Protein AF-R9K410-F1 (afdb_monomer_lite)

Radius of gyration: 16.53 Å; chains: 1; bounding box: 40×26×45 Å

Structure (mmCIF, N/CA/C/O backbone):
data_AF-R9K410-F1
#
_entry.id   AF-R9K410-F1
#
loop_
_atom_site.group_PDB
_atom_site.id
_atom_site.type_symbol
_atom_site.label_atom_id
_atom_site.label_alt_id
_atom_site.label_comp_id
_atom_site.label_asym_id
_atom_site.label_entity_id
_atom_site.label_seq_id
_atom_site.pdbx_PDB_ins_code
_atom_site.Cartn_x
_atom_site.Cartn_y
_atom_site.Cartn_z
_atom_site.occupancy
_atom_site.B_iso_or_equiv
_atom_site.auth_seq_id
_atom_site.auth_comp_id
_atom_site.auth_asym_id
_atom_site.auth_atom_id
_atom_site.pdbx_PDB_model_num
ATOM 1 N N . MET A 1 1 ? -2.614 18.745 -33.930 1.00 62.50 1 MET A N 1
ATOM 2 C CA . MET A 1 1 ? -3.442 18.935 -32.720 1.00 62.50 1 MET A CA 1
ATOM 3 C C . MET A 1 1 ? -3.726 17.546 -32.165 1.00 62.50 1 MET A C 1
ATOM 5 O O . MET A 1 1 ? -4.204 16.726 -32.935 1.00 62.50 1 MET A O 1
ATOM 9 N N . LYS A 1 2 ? -3.304 17.224 -30.933 1.00 68.06 2 LYS A N 1
ATOM 10 C CA . LYS A 1 2 ? -3.598 15.912 -30.330 1.00 68.06 2 LYS A CA 1
ATOM 11 C C . LYS A 1 2 ? -5.010 15.958 -29.753 1.00 68.06 2 LYS A C 1
ATOM 13 O O . LYS A 1 2 ? -5.324 16.885 -29.015 1.00 68.06 2 LYS A O 1
ATOM 18 N N . GLU A 1 3 ? -5.835 14.991 -30.120 1.00 79.81 3 GLU A N 1
ATOM 19 C CA . GLU A 1 3 ? -7.159 14.802 -29.539 1.00 79.81 3 GLU A CA 1
ATOM 20 C C . GLU A 1 3 ? -6.996 14.286 -28.102 1.00 79.81 3 GLU A C 1
ATOM 22 O O . GLU A 1 3 ? -6.251 13.334 -27.861 1.00 79.81 3 GLU A O 1
ATOM 27 N N . ILE A 1 4 ? -7.620 14.960 -27.134 1.00 82.94 4 ILE A N 1
ATOM 28 C CA . ILE A 1 4 ? -7.658 14.524 -25.735 1.00 82.94 4 ILE A CA 1
ATOM 29 C C . ILE A 1 4 ? -9.031 13.899 -25.517 1.00 82.94 4 ILE A C 1
ATOM 31 O O . ILE A 1 4 ? -10.041 14.596 -25.570 1.00 82.94 4 ILE A O 1
ATOM 35 N N . ILE A 1 5 ? -9.059 12.590 -25.273 1.00 85.19 5 ILE A N 1
ATOM 36 C CA . ILE A 1 5 ? -10.281 11.866 -24.922 1.00 85.19 5 ILE A CA 1
ATOM 37 C C . ILE A 1 5 ? -10.369 11.834 -23.394 1.00 85.19 5 ILE A C 1
ATOM 39 O O . ILE A 1 5 ? -9.491 11.277 -22.735 1.00 85.19 5 ILE A O 1
ATOM 43 N N . ALA A 1 6 ? -11.417 12.438 -22.837 1.00 86.12 6 ALA A N 1
ATOM 44 C CA . ALA A 1 6 ? -11.716 12.418 -21.409 1.00 86.12 6 ALA A CA 1
ATOM 45 C C . ALA A 1 6 ? -13.109 11.819 -21.186 1.00 86.12 6 ALA A C 1
ATOM 47 O O . ALA A 1 6 ? -14.043 12.123 -21.925 1.00 86.12 6 ALA A O 1
ATOM 48 N N . TYR A 1 7 ? -13.240 10.976 -20.165 1.00 86.50 7 TYR A N 1
ATOM 49 C CA . TYR A 1 7 ? -14.500 10.348 -19.775 1.00 86.50 7 TYR A CA 1
ATOM 50 C C . TYR A 1 7 ? -14.901 10.823 -18.380 1.00 86.50 7 TYR A C 1
ATOM 52 O O . TYR A 1 7 ? -14.047 10.973 -17.505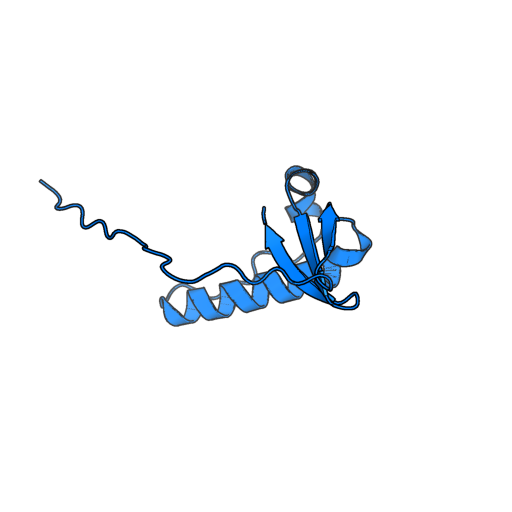 1.00 86.50 7 TYR A O 1
ATOM 60 N N . GLU A 1 8 ? -16.198 11.026 -18.161 1.00 89.00 8 GLU A N 1
ATOM 61 C CA . GLU A 1 8 ? -16.744 11.318 -16.837 1.00 89.00 8 GLU A CA 1
ATOM 62 C C . GLU A 1 8 ? -17.006 10.012 -16.074 1.00 89.00 8 GLU A C 1
ATOM 64 O O . GLU A 1 8 ? -17.685 9.110 -16.570 1.00 89.00 8 GLU A O 1
ATOM 69 N N . MET A 1 9 ? -16.477 9.903 -14.852 1.00 88.44 9 MET A N 1
ATOM 70 C CA . MET A 1 9 ? -16.820 8.812 -13.939 1.00 88.44 9 MET A CA 1
ATOM 71 C C . MET A 1 9 ? -18.011 9.225 -13.073 1.00 88.44 9 MET A C 1
ATOM 73 O O . MET A 1 9 ? -17.882 10.086 -12.208 1.00 88.44 9 MET A O 1
ATOM 77 N N . ILE A 1 10 ? -19.160 8.575 -13.274 1.00 89.25 10 ILE A N 1
ATOM 78 C CA . ILE A 1 10 ? -20.387 8.836 -12.509 1.00 89.25 10 ILE A CA 1
ATOM 79 C C . ILE A 1 10 ? -20.631 7.686 -11.525 1.00 89.25 10 ILE A C 1
ATOM 81 O O . ILE A 1 10 ? -20.822 6.538 -11.930 1.00 89.25 10 ILE A 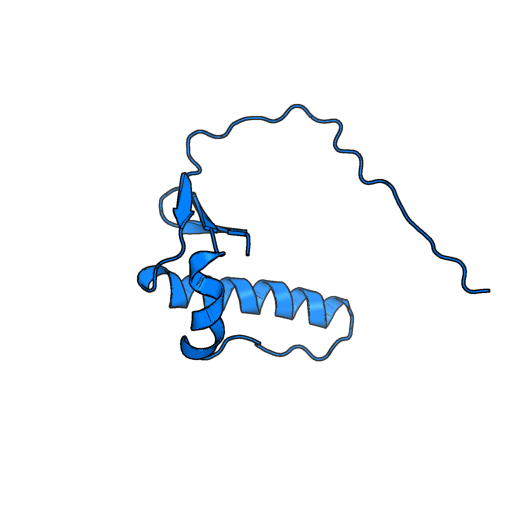O 1
ATOM 85 N N . TYR A 1 11 ? -20.677 7.992 -10.225 1.00 85.12 11 TYR A N 1
ATOM 86 C CA . TYR A 1 11 ? -21.120 7.054 -9.189 1.00 85.12 11 TYR A CA 1
ATOM 87 C C . TYR A 1 11 ? -22.568 7.361 -8.794 1.00 85.12 11 TYR A C 1
ATOM 89 O O . TYR A 1 11 ? -22.848 8.332 -8.100 1.00 85.12 11 TYR A O 1
ATOM 97 N N . ASN A 1 12 ? -23.503 6.526 -9.247 1.00 89.38 12 ASN A N 1
ATOM 98 C CA . ASN A 1 12 ? -24.949 6.729 -9.098 1.00 89.38 12 ASN A CA 1
ATOM 99 C C . ASN A 1 12 ? -25.594 5.848 -8.010 1.00 89.38 12 ASN A C 1
ATOM 101 O O . ASN A 1 12 ? -26.808 5.644 -8.012 1.00 89.38 12 ASN A O 1
ATOM 105 N N . LYS A 1 13 ? -24.793 5.285 -7.099 1.00 88.69 13 LYS A N 1
ATOM 106 C CA . LYS A 1 13 ? -25.275 4.408 -6.024 1.00 88.69 13 LYS A CA 1
ATOM 107 C C . LYS A 1 13 ? -25.307 5.149 -4.690 1.00 88.69 13 LYS A C 1
ATOM 109 O O . LYS A 1 13 ? -24.512 6.049 -4.444 1.00 88.69 13 LYS A O 1
ATOM 114 N N . ALA A 1 14 ? -26.207 4.725 -3.806 1.00 85.56 14 ALA A N 1
ATOM 115 C CA . ALA A 1 14 ? -26.194 5.173 -2.420 1.00 85.56 14 ALA A CA 1
ATOM 116 C C . ALA A 1 14 ? -24.963 4.604 -1.698 1.00 85.56 14 ALA A C 1
ATOM 118 O O . ALA A 1 14 ? -24.713 3.395 -1.754 1.00 85.56 14 ALA A O 1
ATOM 119 N N . LEU A 1 15 ? -24.219 5.466 -1.002 1.00 80.06 15 LEU A N 1
ATOM 120 C CA . LEU A 1 15 ? -23.127 5.040 -0.133 1.00 80.06 15 LEU A CA 1
ATOM 121 C C . LEU A 1 15 ? -23.709 4.249 1.041 1.00 80.06 15 LEU A C 1
ATOM 123 O O . LEU A 1 15 ? -24.499 4.768 1.828 1.00 80.06 15 LEU A O 1
ATOM 127 N N . LYS A 1 16 ? -23.312 2.982 1.161 1.00 80.19 16 LYS A N 1
ATOM 128 C CA . LYS A 1 16 ? -23.564 2.192 2.365 1.00 80.19 16 LYS A CA 1
ATOM 129 C C . LYS A 1 16 ? -22.368 2.362 3.282 1.00 80.19 16 LYS A C 1
ATOM 131 O O . LYS A 1 16 ? -21.283 1.886 2.960 1.00 80.19 16 LYS A O 1
ATOM 136 N N . TYR A 1 17 ? -22.570 3.059 4.393 1.00 74.56 17 TYR A N 1
ATOM 137 C CA . TYR A 1 17 ? -21.551 3.153 5.427 1.00 74.56 17 TYR A CA 1
ATOM 138 C C . TYR A 1 17 ? -21.311 1.767 6.044 1.00 74.56 17 TYR A C 1
ATOM 140 O O . TYR A 1 17 ? -22.259 1.013 6.278 1.00 74.56 17 TYR A O 1
ATOM 148 N N . GLN A 1 18 ? -20.041 1.430 6.253 1.00 78.12 18 GLN A N 1
ATOM 149 C CA . GLN A 1 18 ? -19.597 0.192 6.884 1.00 78.12 18 GLN A CA 1
ATOM 150 C C . GLN A 1 18 ? -18.894 0.559 8.191 1.00 78.12 18 GLN A C 1
ATOM 152 O O . GLN A 1 18 ? -17.862 1.226 8.172 1.00 78.12 18 GLN A O 1
ATOM 157 N N . ASN A 1 19 ? -19.484 0.166 9.324 1.00 82.12 19 ASN A N 1
ATOM 158 C CA . ASN A 1 19 ? -18.976 0.496 10.663 1.00 82.12 19 ASN A CA 1
ATOM 159 C C . ASN A 1 19 ? -17.735 -0.324 11.055 1.00 82.12 19 ASN A C 1
ATOM 161 O O . ASN A 1 19 ? -17.130 -0.060 12.088 1.00 82.12 19 ASN A O 1
ATOM 165 N N . ASP A 1 20 ? -17.397 -1.353 10.284 1.00 90.12 20 ASP A N 1
ATOM 166 C CA . ASP A 1 20 ? -16.322 -2.307 10.554 1.00 90.12 20 ASP A CA 1
ATOM 167 C C . ASP A 1 20 ? -15.013 -1.966 9.829 1.00 90.12 20 ASP A C 1
ATOM 169 O O . ASP A 1 20 ? -14.030 -2.696 9.966 1.00 90.12 20 ASP A O 1
ATOM 173 N N . ILE A 1 21 ? -14.987 -0.845 9.098 1.00 92.69 21 ILE A N 1
ATOM 174 C CA . ILE A 1 21 ? -13.780 -0.293 8.487 1.00 92.69 21 ILE A CA 1
ATOM 175 C C . ILE A 1 21 ? -13.292 0.893 9.316 1.00 92.69 21 ILE A C 1
ATOM 177 O O . ILE A 1 21 ? -13.998 1.890 9.478 1.00 92.69 21 ILE A O 1
ATOM 181 N N . ILE A 1 22 ? -12.051 0.813 9.787 1.00 94.12 22 ILE A N 1
ATOM 182 C CA . ILE A 1 22 ? -11.356 1.924 10.441 1.00 94.12 22 ILE A CA 1
ATOM 183 C C . ILE A 1 22 ? -10.287 2.491 9.512 1.00 94.12 22 ILE A C 1
ATOM 185 O O . ILE A 1 22 ? -9.662 1.760 8.749 1.00 94.12 22 ILE A O 1
ATOM 189 N N . CYS A 1 23 ? -10.075 3.801 9.584 1.00 94.44 23 CYS A N 1
ATOM 190 C CA . CYS A 1 23 ? -9.008 4.490 8.868 1.00 94.44 23 CYS A CA 1
ATOM 191 C C . CYS A 1 23 ? -7.956 4.940 9.881 1.00 94.44 23 CYS A C 1
ATOM 193 O O . CYS A 1 23 ? -8.288 5.654 10.829 1.00 94.44 23 CYS A O 1
ATOM 195 N N . VAL A 1 24 ? -6.710 4.506 9.704 1.00 95.94 24 VAL A N 1
ATOM 196 C CA . VAL A 1 24 ? -5.600 4.809 10.617 1.00 95.94 24 VAL A CA 1
ATOM 197 C C . VAL A 1 24 ? -4.396 5.346 9.842 1.00 95.94 24 VAL A C 1
ATOM 199 O O . VAL A 1 24 ? -4.194 4.949 8.693 1.00 95.94 24 VAL A O 1
ATOM 202 N N . PRO A 1 25 ? -3.581 6.241 10.426 1.00 96.94 25 PRO A N 1
ATOM 203 C CA . PRO A 1 25 ? -2.316 6.631 9.815 1.00 96.94 25 PRO A CA 1
ATOM 204 C C . PRO A 1 25 ? -1.374 5.426 9.710 1.00 96.94 25 PRO A C 1
ATOM 206 O O . PRO A 1 25 ? -1.432 4.487 10.508 1.00 96.94 25 PRO A O 1
ATOM 209 N N . PHE A 1 26 ? -0.488 5.448 8.719 1.00 96.38 26 PHE A N 1
ATOM 210 C CA . PHE A 1 26 ? 0.494 4.391 8.543 1.00 96.38 26 PHE A CA 1
ATOM 211 C C . PHE A 1 26 ? 1.492 4.341 9.709 1.00 96.38 26 PHE A C 1
ATOM 213 O O . PHE A 1 26 ? 2.081 5.344 10.115 1.00 96.38 26 PHE A O 1
ATOM 220 N N . HIS A 1 27 ? 1.770 3.125 10.176 1.00 94.56 27 HIS A N 1
ATOM 221 C CA . HIS A 1 27 ? 2.810 2.833 11.156 1.00 94.56 27 HIS A CA 1
ATOM 222 C C . HIS A 1 27 ? 3.721 1.706 10.665 1.00 94.56 27 HIS A C 1
ATOM 224 O O . HIS A 1 27 ? 3.323 0.855 9.871 1.00 94.56 27 HIS A O 1
ATOM 230 N N . LYS A 1 28 ? 4.963 1.677 11.166 1.00 95.00 28 LYS A N 1
ATOM 231 C CA . LYS A 1 28 ? 5.992 0.713 10.740 1.00 95.00 28 LYS A CA 1
ATOM 232 C C . LYS A 1 28 ? 5.556 -0.750 10.888 1.00 95.00 28 LYS A C 1
ATOM 234 O O . LYS A 1 28 ? 5.996 -1.585 10.104 1.00 95.00 28 LYS A O 1
ATOM 239 N N . GLU A 1 29 ? 4.700 -1.057 11.860 1.00 95.19 29 GLU A N 1
ATOM 240 C CA . GLU A 1 29 ? 4.123 -2.394 12.066 1.00 95.19 29 GLU A CA 1
ATOM 241 C C . GLU A 1 29 ? 3.380 -2.934 10.833 1.00 95.19 29 GLU A C 1
ATOM 243 O O . GLU A 1 29 ? 3.455 -4.128 10.554 1.00 95.19 29 GLU A O 1
ATOM 248 N N . TYR A 1 30 ? 2.778 -2.057 10.024 1.00 95.75 30 TYR A N 1
ATOM 249 C CA . TYR A 1 30 ? 2.060 -2.424 8.801 1.00 95.75 30 TYR A CA 1
ATOM 250 C C . TYR A 1 30 ? 2.969 -2.607 7.581 1.00 95.75 30 TYR A C 1
ATOM 252 O O . TYR A 1 30 ? 2.501 -3.031 6.525 1.00 95.75 30 TYR A O 1
ATOM 260 N N . TRP A 1 31 ? 4.267 -2.295 7.686 1.00 95.94 31 TRP A N 1
ATOM 261 C CA . TRP A 1 31 ? 5.178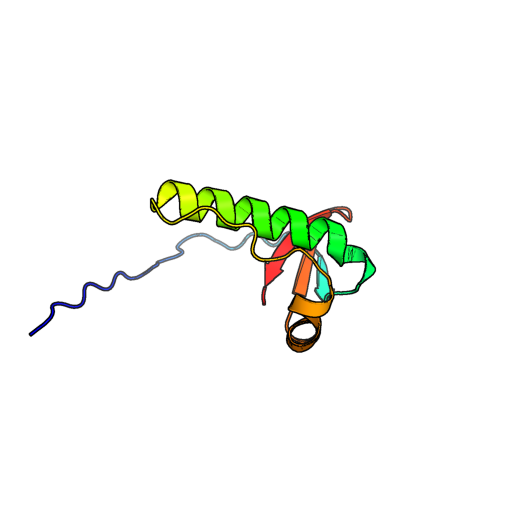 -2.235 6.537 1.00 95.94 31 TRP A CA 1
ATOM 262 C C . TRP A 1 31 ? 5.187 -3.511 5.699 1.00 95.94 31 TRP A C 1
ATOM 264 O O . TRP A 1 31 ? 5.081 -3.445 4.476 1.00 95.94 31 TRP A O 1
ATOM 274 N N . HIS A 1 32 ? 5.325 -4.668 6.345 1.00 96.31 32 HIS A N 1
ATOM 275 C CA . HIS A 1 32 ? 5.496 -5.922 5.620 1.00 96.31 32 HIS A CA 1
ATOM 276 C C . HIS A 1 32 ? 4.245 -6.285 4.806 1.00 96.31 32 HIS A C 1
ATOM 278 O O . HIS A 1 32 ? 4.351 -6.678 3.643 1.00 96.31 32 HIS A O 1
ATOM 284 N N . GLU A 1 33 ? 3.064 -6.100 5.399 1.00 96.75 33 GLU A N 1
ATOM 285 C CA . GLU A 1 33 ? 1.782 -6.351 4.742 1.00 96.75 33 GLU A CA 1
ATOM 286 C C . GLU A 1 33 ? 1.516 -5.326 3.633 1.00 96.75 33 GLU A C 1
ATOM 288 O O . GLU A 1 33 ? 1.233 -5.707 2.496 1.00 96.75 33 GLU A O 1
ATOM 293 N N . TYR A 1 34 ? 1.716 -4.036 3.920 1.00 96.25 34 TYR A N 1
ATOM 294 C CA . TYR A 1 34 ? 1.562 -2.957 2.947 1.00 96.25 34 TYR A CA 1
ATOM 295 C C . TYR A 1 34 ? 2.462 -3.149 1.719 1.00 96.25 34 TYR A C 1
ATOM 297 O O . TYR A 1 34 ? 1.987 -3.080 0.586 1.00 96.25 34 TYR A O 1
ATOM 305 N N . MET A 1 35 ? 3.751 -3.444 1.925 1.00 96.38 35 MET A N 1
ATOM 306 C CA . MET A 1 35 ? 4.715 -3.697 0.849 1.00 96.38 35 MET A CA 1
ATOM 307 C C . MET A 1 35 ? 4.241 -4.837 -0.059 1.00 96.38 35 MET A C 1
ATOM 309 O O . MET A 1 35 ? 4.301 -4.722 -1.286 1.00 96.38 35 MET A O 1
ATOM 313 N N . LYS A 1 36 ? 3.763 -5.935 0.538 1.00 96.81 36 LYS A N 1
ATOM 314 C CA . LYS A 1 36 ? 3.262 -7.095 -0.200 1.00 96.81 36 LYS A CA 1
ATOM 315 C C . LYS A 1 36 ? 2.036 -6.729 -1.037 1.00 96.81 36 LYS A C 1
ATOM 317 O O . LYS A 1 36 ? 2.047 -6.987 -2.239 1.00 96.81 36 LYS A O 1
ATOM 322 N N . ILE A 1 37 ? 1.028 -6.098 -0.429 1.00 96.00 37 ILE A N 1
ATOM 323 C CA . ILE A 1 37 ? -0.213 -5.689 -1.109 1.00 96.00 37 ILE A CA 1
ATOM 324 C C . ILE A 1 37 ? 0.097 -4.721 -2.252 1.00 96.00 37 ILE A C 1
ATOM 326 O O . ILE A 1 37 ? -0.350 -4.934 -3.379 1.00 96.00 37 ILE A O 1
ATOM 330 N N . TYR A 1 38 ? 0.900 -3.688 -1.988 1.00 95.12 38 TYR A N 1
ATOM 331 C CA . TYR A 1 38 ? 1.270 -2.693 -2.990 1.00 95.12 38 TYR A CA 1
ATOM 332 C C . TYR A 1 38 ? 1.937 -3.356 -4.194 1.00 95.12 38 TYR A C 1
ATOM 334 O O . TYR A 1 38 ? 1.502 -3.184 -5.335 1.00 95.12 38 TYR A O 1
ATOM 342 N N . ASN A 1 39 ? 2.983 -4.148 -3.953 1.00 96.38 39 ASN A N 1
ATOM 343 C CA . ASN A 1 39 ? 3.693 -4.810 -5.036 1.00 96.38 39 ASN A CA 1
ATOM 344 C C . ASN A 1 39 ? 2.779 -5.757 -5.809 1.00 96.38 39 ASN A C 1
ATOM 346 O O . ASN A 1 39 ? 2.792 -5.710 -7.032 1.00 96.38 39 ASN A O 1
ATOM 350 N N . GLU A 1 40 ? 1.948 -6.556 -5.138 1.00 95.88 40 GLU A N 1
ATOM 351 C CA . GLU A 1 40 ? 1.036 -7.482 -5.810 1.00 95.88 40 GLU A CA 1
ATOM 352 C C . GLU A 1 40 ? 0.034 -6.754 -6.724 1.00 95.88 40 GLU A C 1
ATOM 354 O O . GLU A 1 40 ? -0.124 -7.130 -7.891 1.00 95.88 40 GLU A O 1
ATOM 359 N N . CYS A 1 41 ? -0.600 -5.688 -6.226 1.00 94.06 41 CYS A N 1
ATOM 360 C CA . CYS A 1 41 ? -1.557 -4.882 -6.985 1.00 94.06 41 CYS A CA 1
ATOM 361 C C . CYS A 1 41 ? -0.910 -4.260 -8.229 1.00 94.06 41 CYS A C 1
ATOM 363 O O . CYS A 1 41 ? -1.396 -4.437 -9.351 1.00 94.06 41 CYS A O 1
ATOM 365 N N . PHE A 1 42 ? 0.217 -3.568 -8.053 1.00 94.75 42 PHE A N 1
ATOM 366 C CA . PHE A 1 42 ? 0.879 -2.881 -9.159 1.00 94.75 42 PHE A CA 1
ATOM 367 C C . PHE A 1 42 ? 1.574 -3.846 -10.125 1.00 94.75 42 PHE A C 1
ATOM 369 O O . PHE A 1 42 ? 1.614 -3.572 -11.322 1.00 94.75 42 PHE A O 1
ATOM 376 N N . TYR A 1 43 ? 2.077 -4.988 -9.657 1.00 96.50 43 TYR A N 1
ATOM 377 C CA . TYR A 1 43 ? 2.652 -6.017 -10.523 1.00 96.50 43 TYR A CA 1
ATOM 378 C C . TYR A 1 43 ? 1.597 -6.582 -11.480 1.00 96.50 43 TYR A C 1
ATOM 380 O O . TYR A 1 43 ? 1.829 -6.641 -12.689 1.00 96.50 43 TYR A O 1
ATOM 388 N N . LYS A 1 44 ? 0.411 -6.942 -10.960 1.00 96.25 44 LYS A N 1
ATOM 389 C CA . LYS A 1 44 ? -0.727 -7.407 -11.775 1.00 96.25 44 LYS A CA 1
ATOM 390 C C . LYS A 1 44 ? -1.142 -6.356 -12.807 1.00 96.25 44 LYS A C 1
ATOM 392 O O . LYS A 1 44 ? -1.323 -6.699 -13.973 1.00 96.25 44 LYS A O 1
ATOM 397 N N . MET A 1 45 ? -1.229 -5.088 -12.399 1.00 95.56 45 MET A N 1
ATOM 398 C CA . MET A 1 45 ? -1.546 -3.972 -13.295 1.00 95.56 45 MET A CA 1
ATOM 399 C C . MET A 1 45 ? -0.494 -3.799 -14.401 1.00 95.56 45 MET A C 1
ATOM 401 O O . MET A 1 45 ? -0.859 -3.747 -15.571 1.00 95.56 45 MET A O 1
ATOM 405 N N . ARG A 1 46 ? 0.804 -3.756 -14.063 1.00 96.38 46 ARG A N 1
ATOM 406 C CA . ARG A 1 46 ? 1.894 -3.624 -15.050 1.00 96.38 46 ARG A CA 1
ATOM 407 C C . ARG A 1 46 ? 1.859 -4.755 -16.071 1.00 96.38 46 ARG A C 1
ATOM 409 O O . ARG A 1 46 ? 1.894 -4.483 -17.264 1.00 96.38 46 ARG A O 1
ATOM 416 N N . LYS A 1 47 ? 1.675 -5.997 -15.610 1.00 96.50 47 LYS A N 1
ATOM 417 C CA . LYS A 1 47 ? 1.528 -7.164 -16.488 1.00 96.50 47 LYS A CA 1
ATOM 418 C C . LYS A 1 47 ? 0.348 -7.019 -17.455 1.00 96.50 47 LYS A C 1
ATOM 420 O O . LYS A 1 47 ? 0.496 -7.343 -18.626 1.00 96.50 47 LYS A O 1
ATOM 425 N N . ALA A 1 48 ? -0.803 -6.538 -16.980 1.00 97.06 48 ALA A N 1
ATOM 426 C CA . ALA A 1 48 ? -1.986 -6.326 -17.818 1.00 97.06 48 ALA A CA 1
ATOM 427 C C . ALA A 1 48 ? -1.806 -5.198 -18.850 1.00 97.06 48 ALA A C 1
ATOM 429 O O . ALA A 1 48 ? -2.447 -5.221 -19.894 1.00 97.06 48 ALA A O 1
ATOM 430 N N . LEU A 1 49 ? -0.937 -4.229 -18.557 1.00 96.38 49 LEU A N 1
ATOM 431 C CA . LEU A 1 49 ? -0.597 -3.110 -19.438 1.00 96.38 49 LEU A CA 1
ATOM 432 C C . LEU A 1 49 ? 0.633 -3.383 -20.322 1.00 96.38 49 LEU A C 1
ATOM 434 O O . LEU A 1 49 ? 1.108 -2.460 -20.975 1.00 96.38 49 LEU A O 1
ATOM 438 N N . GLU A 1 50 ? 1.177 -4.607 -20.307 1.00 96.25 50 GLU A N 1
ATOM 439 C CA . GLU A 1 50 ? 2.419 -4.981 -21.010 1.00 96.25 50 GLU A CA 1
ATOM 440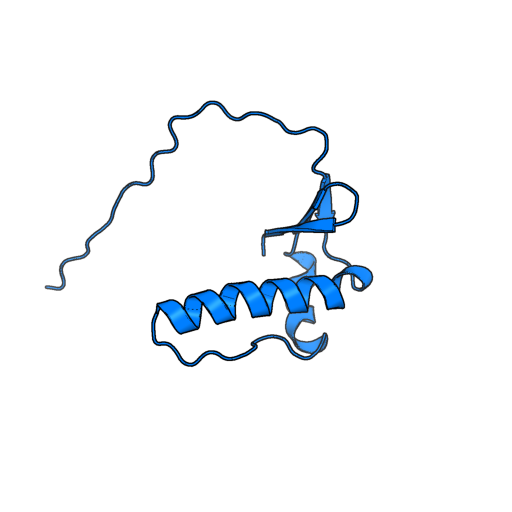 C C . GLU A 1 50 ? 3.632 -4.101 -20.633 1.00 96.25 50 GLU A C 1
ATOM 442 O O . GLU A 1 50 ? 4.584 -3.936 -21.394 1.00 96.25 50 GLU A O 1
ATOM 447 N N . VAL A 1 51 ? 3.619 -3.558 -19.414 1.00 95.00 51 VAL A N 1
ATOM 448 C CA . VAL A 1 51 ? 4.739 -2.842 -18.793 1.00 95.00 51 VAL A CA 1
ATOM 449 C C . VAL A 1 51 ? 5.568 -3.833 -17.975 1.00 95.00 51 VAL A C 1
ATOM 451 O O . VAL A 1 51 ? 5.018 -4.756 -17.367 1.00 95.00 51 VAL A O 1
ATOM 454 N N . GLU A 1 52 ? 6.888 -3.635 -17.916 1.00 95.31 52 GLU A N 1
ATOM 455 C CA . GLU A 1 52 ? 7.791 -4.501 -17.151 1.00 95.31 52 GLU A CA 1
ATOM 456 C C . GLU A 1 52 ? 7.315 -4.665 -15.690 1.00 95.31 52 GLU A C 1
ATOM 458 O O . GLU A 1 52 ? 7.160 -3.676 -14.959 1.00 95.31 52 GLU A O 1
ATOM 463 N N . PRO A 1 53 ? 7.047 -5.902 -15.236 1.00 93.50 53 PRO A N 1
ATOM 464 C CA . PRO A 1 53 ? 6.429 -6.122 -13.944 1.00 93.50 53 PRO A CA 1
ATOM 465 C C . PRO A 1 53 ? 7.506 -6.181 -12.855 1.00 93.50 53 PRO A C 1
ATOM 467 O O . PRO A 1 53 ? 8.050 -7.233 -12.527 1.00 93.50 53 PRO A O 1
ATOM 470 N N . ILE A 1 54 ? 7.815 -5.018 -12.290 1.00 94.62 54 ILE A N 1
ATOM 471 C CA . ILE A 1 54 ? 8.770 -4.872 -11.186 1.00 94.62 54 ILE A CA 1
ATOM 472 C C . ILE A 1 54 ? 8.063 -4.787 -9.830 1.00 94.62 54 ILE A C 1
ATOM 474 O O . ILE A 1 54 ? 6.943 -4.278 -9.732 1.00 94.62 54 ILE A O 1
ATOM 478 N N . ASN A 1 55 ? 8.742 -5.221 -8.769 1.00 94.81 55 ASN A N 1
ATOM 479 C CA . ASN A 1 55 ? 8.377 -4.864 -7.399 1.00 94.81 55 ASN A CA 1
ATOM 480 C C . ASN A 1 55 ? 9.024 -3.519 -7.073 1.00 94.81 55 ASN A C 1
ATOM 482 O O . ASN A 1 55 ? 10.242 -3.382 -7.155 1.00 94.81 55 ASN A O 1
ATOM 486 N N . PHE A 1 56 ? 8.206 -2.523 -6.741 1.00 93.94 56 PHE A N 1
ATOM 487 C CA . PHE A 1 56 ? 8.698 -1.174 -6.478 1.00 93.94 56 PHE A CA 1
ATOM 488 C C . PHE A 1 56 ? 9.295 -1.077 -5.075 1.00 93.94 56 PHE A C 1
ATOM 490 O O . PHE A 1 56 ? 10.402 -0.573 -4.905 1.00 93.94 56 PHE A O 1
ATOM 497 N N . TYR A 1 57 ? 8.576 -1.595 -4.080 1.00 95.00 57 TYR A N 1
ATOM 498 C CA . TYR A 1 57 ? 9.034 -1.606 -2.698 1.00 95.00 57 TYR A CA 1
ATOM 499 C C . TYR A 1 57 ? 9.776 -2.906 -2.377 1.00 95.00 57 TYR A C 1
ATOM 501 O O . TYR A 1 57 ? 9.297 -3.997 -2.666 1.00 95.00 57 TYR A O 1
ATOM 509 N N . TYR A 1 58 ? 10.931 -2.793 -1.743 1.00 95.19 58 TYR A N 1
ATOM 510 C CA . TYR A 1 58 ? 11.737 -3.898 -1.228 1.00 95.19 58 TYR A CA 1
ATOM 511 C C . TYR A 1 58 ? 12.375 -3.565 0.129 1.00 95.19 58 TYR A C 1
ATOM 513 O O . TYR A 1 58 ? 12.757 -4.481 0.852 1.00 95.19 58 TYR A O 1
ATOM 521 N N . ASP A 1 59 ? 12.461 -2.283 0.503 1.00 96.00 59 ASP A N 1
ATOM 522 C CA . ASP A 1 59 ? 12.984 -1.833 1.792 1.00 96.00 59 ASP A CA 1
ATOM 523 C C . ASP A 1 59 ? 12.186 -0.655 2.378 1.00 96.00 59 ASP A C 1
ATOM 525 O O . ASP A 1 59 ? 11.681 0.210 1.659 1.00 96.00 59 ASP A O 1
ATOM 529 N N . TYR A 1 60 ? 12.101 -0.602 3.712 1.00 95.50 60 TYR A N 1
ATOM 530 C CA . TYR A 1 60 ? 11.353 0.429 4.439 1.00 95.50 60 TYR A CA 1
ATOM 531 C C . TYR A 1 60 ? 11.896 1.847 4.200 1.00 95.50 60 TYR A C 1
ATOM 533 O O . TYR A 1 60 ? 11.165 2.827 4.321 1.00 95.50 60 TYR A O 1
ATOM 541 N N . SER A 1 61 ? 13.176 1.999 3.851 1.00 95.31 61 SER A N 1
ATOM 542 C CA . SER A 1 61 ? 13.746 3.306 3.504 1.00 95.31 61 SER A CA 1
ATOM 543 C C . SER A 1 61 ? 13.022 3.990 2.344 1.00 95.31 61 SER A C 1
ATOM 545 O O . SER A 1 61 ? 12.939 5.214 2.345 1.00 95.31 61 SER A O 1
ATOM 547 N N . GLN A 1 62 ? 12.427 3.228 1.422 1.00 94.12 62 GLN A N 1
ATOM 548 C CA . GLN A 1 62 ? 11.761 3.756 0.228 1.00 94.12 62 GLN A CA 1
ATOM 549 C C . GLN A 1 62 ? 10.425 4.460 0.509 1.00 94.12 62 GLN A C 1
ATOM 551 O O . GLN A 1 62 ? 9.896 5.128 -0.379 1.00 94.12 62 GLN A O 1
ATOM 556 N N . ILE A 1 63 ? 9.850 4.295 1.706 1.00 92.62 63 ILE A N 1
ATOM 557 C CA . ILE A 1 63 ? 8.562 4.903 2.078 1.00 92.62 63 ILE A CA 1
ATOM 558 C C . ILE A 1 63 ? 8.710 6.062 3.067 1.00 92.62 63 ILE A C 1
ATOM 560 O O . ILE A 1 63 ? 7.750 6.798 3.268 1.00 92.62 63 ILE A O 1
ATOM 564 N N . LYS A 1 64 ? 9.898 6.254 3.659 1.00 90.69 64 LYS A N 1
ATOM 565 C CA . LYS A 1 64 ? 10.119 7.152 4.808 1.00 90.69 64 LYS A CA 1
ATOM 566 C C . LYS A 1 64 ? 9.534 8.551 4.634 1.00 90.69 64 LYS A C 1
ATOM 568 O O . LYS A 1 64 ? 8.869 9.030 5.545 1.00 90.69 64 LYS A O 1
ATOM 573 N N . ASP A 1 65 ? 9.728 9.152 3.466 1.00 90.81 65 ASP A N 1
ATOM 574 C CA . ASP A 1 65 ? 9.307 10.532 3.205 1.00 90.81 65 ASP A CA 1
ATOM 575 C C . ASP A 1 65 ? 7.803 10.667 2.930 1.00 90.81 65 ASP A C 1
ATOM 577 O O . ASP A 1 65 ? 7.285 11.776 2.906 1.00 90.81 65 ASP A O 1
ATOM 581 N N . LYS A 1 66 ? 7.098 9.547 2.730 1.00 89.88 66 LYS A N 1
ATOM 582 C CA . LYS A 1 66 ? 5.664 9.505 2.409 1.00 89.88 66 LYS A CA 1
ATOM 583 C C . LYS A 1 66 ? 4.791 9.030 3.561 1.00 89.88 66 LYS A C 1
ATOM 585 O O . LYS A 1 66 ? 3.584 9.173 3.483 1.00 89.88 66 LYS A O 1
ATOM 590 N N . ILE A 1 67 ? 5.370 8.449 4.617 1.00 92.25 67 ILE A N 1
ATOM 591 C CA . ILE A 1 67 ? 4.615 7.782 5.696 1.00 92.25 67 ILE A CA 1
ATOM 592 C C . ILE A 1 67 ? 3.507 8.667 6.274 1.00 92.25 67 ILE A C 1
ATOM 594 O O . ILE A 1 67 ? 2.418 8.171 6.546 1.00 92.25 67 ILE A O 1
ATOM 598 N N . ASN A 1 68 ? 3.781 9.960 6.442 1.00 93.56 68 ASN A N 1
ATOM 599 C CA . ASN A 1 68 ? 2.839 10.893 7.060 1.00 93.56 68 ASN A CA 1
ATOM 600 C C . ASN A 1 68 ? 1.601 11.172 6.195 1.00 93.56 68 ASN A C 1
ATOM 602 O O . ASN A 1 68 ? 0.597 11.636 6.727 1.00 93.56 68 ASN A O 1
ATOM 606 N N . ASP A 1 69 ? 1.663 10.857 4.902 1.00 96.06 69 ASP A N 1
ATOM 607 C CA . ASP A 1 69 ? 0.576 11.062 3.945 1.00 96.06 69 ASP A CA 1
ATOM 608 C C . ASP A 1 69 ? -0.184 9.759 3.643 1.00 96.06 69 ASP A C 1
ATOM 610 O O . ASP A 1 69 ? -1.125 9.754 2.853 1.00 96.06 69 ASP A O 1
ATOM 614 N N . ILE A 1 70 ? 0.200 8.644 4.281 1.00 95.62 70 ILE A N 1
ATOM 615 C CA . ILE A 1 70 ? -0.408 7.332 4.053 1.00 95.62 70 ILE A CA 1
ATOM 616 C C . ILE A 1 70 ? -1.416 7.010 5.151 1.00 95.62 70 ILE A C 1
ATOM 618 O O . ILE A 1 70 ? -1.088 6.966 6.339 1.00 95.62 70 ILE A O 1
ATOM 622 N N . PHE A 1 71 ? -2.628 6.672 4.726 1.00 97.19 71 PHE A N 1
ATOM 623 C CA . PHE A 1 71 ? -3.710 6.191 5.574 1.00 97.19 71 PHE A CA 1
ATOM 624 C C . PHE A 1 71 ? -4.131 4.789 5.138 1.00 97.19 71 PHE A C 1
ATOM 626 O O . PHE A 1 71 ? -4.293 4.516 3.947 1.00 97.19 71 PHE A O 1
ATOM 633 N N . LEU A 1 72 ? -4.305 3.895 6.107 1.00 97.06 72 LEU A N 1
ATOM 634 C CA . LEU A 1 72 ? -4.696 2.506 5.906 1.00 97.06 72 LEU A CA 1
ATOM 635 C C . LEU A 1 72 ? -6.152 2.307 6.309 1.00 97.06 72 LEU A C 1
ATOM 637 O O . LEU A 1 72 ? -6.569 2.720 7.391 1.00 97.06 72 LEU A O 1
ATOM 641 N N . PHE A 1 73 ? -6.902 1.618 5.456 1.00 96.00 73 PHE A N 1
ATOM 642 C CA . PHE A 1 73 ? -8.223 1.104 5.785 1.00 96.00 73 PHE A CA 1
ATOM 643 C C . PHE A 1 73 ? -8.074 -0.315 6.321 1.00 96.00 73 PHE A C 1
ATOM 645 O O . PHE A 1 73 ? -7.594 -1.200 5.605 1.00 96.00 73 PHE A O 1
ATOM 652 N N . LEU A 1 74 ? -8.486 -0.528 7.568 1.00 95.88 74 LEU A N 1
ATOM 653 C CA . LEU A 1 74 ? -8.452 -1.829 8.221 1.00 95.88 74 LEU A CA 1
ATOM 654 C C . LEU A 1 74 ? -9.868 -2.356 8.423 1.00 95.88 74 LEU A C 1
ATOM 656 O O . LEU A 1 74 ? -10.739 -1.630 8.898 1.00 95.88 74 LEU A O 1
ATOM 660 N N . GLN A 1 75 ? -10.062 -3.638 8.138 1.00 94.88 75 GLN A N 1
ATOM 661 C CA . GLN A 1 75 ? -11.272 -4.381 8.479 1.00 94.88 75 GLN A CA 1
ATOM 662 C C . GLN A 1 75 ? -10.846 -5.620 9.263 1.00 94.88 75 GLN A C 1
ATOM 664 O O . GLN A 1 75 ? -10.051 -6.423 8.779 1.00 94.88 75 GLN A O 1
ATOM 669 N N . ASN A 1 76 ? -11.321 -5.756 10.504 1.00 92.75 76 ASN A N 1
ATOM 670 C CA . ASN A 1 76 ? -10.913 -6.838 11.416 1.00 92.75 76 ASN A CA 1
ATOM 671 C C . ASN A 1 76 ? -9.381 -6.969 11.590 1.00 92.75 76 ASN A C 1
ATOM 673 O O . ASN A 1 76 ? -8.856 -8.073 11.708 1.00 92.75 76 ASN A O 1
ATOM 677 N N . GLY A 1 77 ? -8.662 -5.841 11.582 1.00 91.50 77 GLY A N 1
ATOM 678 C CA . GLY A 1 77 ? -7.202 -5.793 11.738 1.00 91.50 77 GLY A CA 1
ATOM 679 C C . GLY A 1 77 ? -6.390 -6.105 10.475 1.00 91.50 77 GLY A C 1
ATOM 680 O O . GLY A 1 77 ? -5.168 -6.085 10.544 1.00 91.50 77 GLY A O 1
ATOM 681 N N . VAL A 1 78 ? -7.041 -6.362 9.336 1.00 94.62 78 VAL A N 1
ATOM 682 C CA . VAL A 1 78 ? -6.391 -6.642 8.044 1.00 94.62 78 VAL A CA 1
ATOM 683 C C . VAL A 1 78 ? -6.451 -5.409 7.149 1.00 94.62 78 VAL A C 1
ATOM 685 O O . VAL A 1 78 ? -7.486 -4.737 7.105 1.00 94.62 78 VAL A O 1
ATOM 688 N N . ILE A 1 79 ? -5.378 -5.126 6.405 1.00 96.69 79 ILE A N 1
ATOM 689 C CA . ILE A 1 79 ? -5.361 -4.025 5.437 1.00 96.69 79 ILE A CA 1
ATOM 690 C C . ILE A 1 79 ? -6.247 -4.388 4.242 1.00 96.69 79 ILE A C 1
ATOM 692 O O . ILE A 1 79 ? -5.955 -5.314 3.487 1.00 96.69 79 ILE A O 1
ATOM 696 N N . ILE A 1 80 ? -7.309 -3.612 4.030 1.00 95.12 80 ILE A N 1
ATOM 697 C CA . ILE A 1 80 ? -8.204 -3.752 2.868 1.00 95.12 80 ILE A CA 1
ATOM 698 C C . ILE A 1 80 ? -8.008 -2.647 1.827 1.00 95.12 80 ILE A C 1
ATOM 700 O O . ILE A 1 80 ? -8.528 -2.731 0.716 1.00 95.12 80 ILE A O 1
ATOM 704 N N . GLY A 1 81 ? -7.250 -1.607 2.170 1.00 93.94 81 GLY A N 1
ATOM 705 C CA . GLY A 1 81 ? -6.947 -0.508 1.268 1.00 93.94 81 GLY A CA 1
ATOM 706 C C . GLY A 1 81 ? -5.985 0.496 1.883 1.00 93.94 81 GLY A C 1
ATOM 707 O O . GLY A 1 81 ? -5.739 0.492 3.089 1.00 93.94 81 GLY A O 1
ATOM 708 N N . ALA A 1 82 ? -5.460 1.375 1.039 1.00 94.75 82 ALA A N 1
ATOM 709 C CA . ALA A 1 82 ? -4.629 2.491 1.454 1.00 94.75 82 ALA A CA 1
ATOM 710 C C . ALA A 1 82 ? -4.859 3.697 0.540 1.00 94.75 82 ALA A C 1
ATOM 712 O O . ALA A 1 82 ? -5.193 3.535 -0.636 1.00 94.75 82 ALA A O 1
ATOM 713 N N . VAL A 1 83 ? -4.652 4.890 1.086 1.00 93.00 83 VAL A N 1
ATOM 714 C 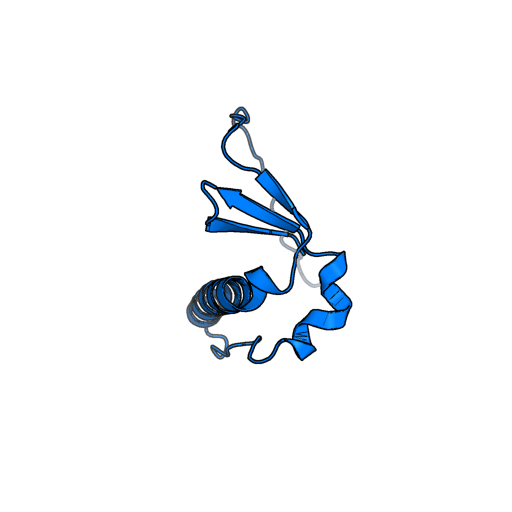CA . VAL A 1 83 ? -4.579 6.159 0.355 1.00 93.00 83 VAL A CA 1
ATOM 715 C C . VAL A 1 83 ? -3.248 6.812 0.710 1.00 9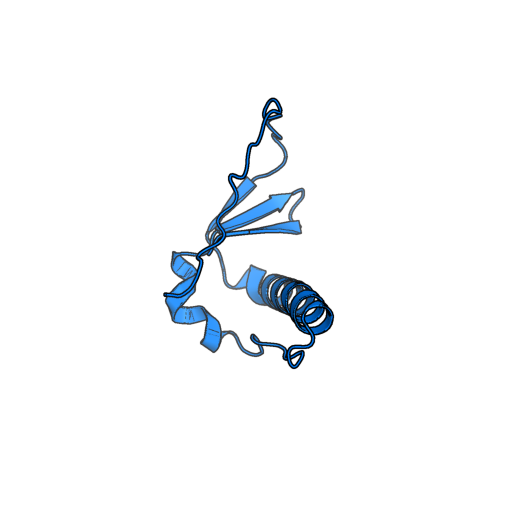3.00 83 VAL A C 1
ATOM 717 O O . VAL A 1 83 ? -2.878 6.817 1.881 1.00 93.00 83 VAL A O 1
ATOM 720 N N . SER A 1 84 ? -2.529 7.294 -0.307 1.00 85.69 84 SER A N 1
ATOM 721 C CA . SER A 1 84 ? -1.187 7.891 -0.233 1.00 85.69 84 SER A CA 1
ATOM 722 C C . SER A 1 84 ? -1.023 9.003 -1.253 1.00 85.69 84 SER A C 1
ATOM 724 O O . SER A 1 84 ? -1.552 8.787 -2.371 1.00 85.69 84 SER A O 1
#

pLDDT: mean 91.94, std 6.53, range [62.5, 97.19]

Foldseek 3Di:
DDDDDDDDDDDPDDDDDDPQKDKDQDDPVCVVVVLVVVLVVVLVVCVVVVHDRDRPDDDPVVCVVPRRVKMFIDGPNHTPDMDD

Sequence (84 aa):
MKEIIAYEMIYNKALKYQNDIICVPFHKEYWHEYMKIYNECFYKMRKALEVEPINFYYDYSQIKDKINDIFLFLQNGVIIGAVS

Secondary structure (DSSP, 8-state):
------------SPP---TTEEEEE--GGGHHHHHHHHHHHHHHHHHHTT--------SGGGGTTTGGG-EEEEETTEEEEEE-